Protein AF-A0A932YWG1-F1 (afdb_monomer_lite)

Sequence (141 aa):
MEMRQEGAGNRPAAANGQEFLPLCVACAKAQRALSSKPLGAADDESRQTVLDSVAYALAMVAPIYATDPLTNVVFPISEAEILRGAFKGGATQFARDGVVRYTGLCLGIGDFEDALRVLNAAAKPHAVDPNPRPRPDEPKA

Foldseek 3Di:
DDDPPPPPDQDQPPDDPFDKDQLLVLLQVLCVLLDPDRPDPDPQVVQLVSLQVSSLLLVVQFWKWAQDPPPRGIGTDDPVLSVQWTQGDSNQFIDHPNHTDGGRIIGTPVSSVVSSVVVNVVSPPDPPPPDPDPDPDDDDD

Secondary structure (DSSP, 8-state):
------------S-SS---EEEHHHHHHHHHHHH-SS---S--HHHHHHHHHHHHHHHHTTS-EEEE-TTT--EEEPPHHHHTTEEEETTTTEEEETTEEEEESEEEEHHHHHHHHHHHHHHHS-----S--PPPS-----

Structure (mmCIF, N/CA/C/O backbone):
data_AF-A0A932YWG1-F1
#
_entry.id   AF-A0A932YWG1-F1
#
loop_
_atom_site.group_PDB
_atom_site.id
_atom_site.type_symbol
_atom_site.label_atom_id
_atom_site.label_alt_id
_atom_site.label_comp_id
_atom_site.label_asym_id
_atom_site.label_entity_id
_atom_site.label_seq_id
_atom_site.pdbx_PDB_ins_code
_atom_site.Cartn_x
_atom_site.Cartn_y
_atom_site.Cartn_z
_atom_site.occupancy
_atom_site.B_iso_or_equiv
_atom_site.auth_seq_id
_atom_site.auth_comp_id
_atom_site.auth_asym_id
_atom_site.auth_atom_id
_atom_site.pdbx_PDB_model_num
ATOM 1 N N . MET A 1 1 ? -44.103 -5.245 13.713 1.00 46.72 1 MET A N 1
ATOM 2 C CA . MET A 1 1 ? -43.180 -6.353 13.397 1.00 46.72 1 MET A CA 1
ATOM 3 C C . MET A 1 1 ? -41.917 -5.701 12.854 1.00 46.72 1 MET A C 1
ATOM 5 O O . MET A 1 1 ? -41.851 -5.370 11.680 1.00 46.72 1 MET A O 1
ATOM 9 N N . GLU A 1 2 ? -41.012 -5.332 13.760 1.00 42.03 2 GLU A N 1
ATOM 10 C CA . GLU A 1 2 ? -39.746 -4.667 13.437 1.00 42.03 2 GLU A CA 1
ATOM 11 C C . GLU A 1 2 ? -38.753 -5.708 12.920 1.00 42.03 2 GLU A C 1
ATOM 13 O O . GLU A 1 2 ? -38.417 -6.650 13.632 1.00 42.03 2 GLU A O 1
ATOM 18 N N . MET A 1 3 ? -38.274 -5.532 11.690 1.00 40.81 3 MET A N 1
ATOM 19 C CA . MET A 1 3 ? -37.053 -6.176 11.213 1.00 40.81 3 MET A CA 1
ATOM 20 C C . MET A 1 3 ? -35.970 -5.103 11.174 1.00 40.81 3 MET A C 1
ATOM 22 O O . MET A 1 3 ? -35.810 -4.382 10.191 1.00 40.81 3 MET A O 1
ATOM 26 N N . ARG A 1 4 ? -35.260 -4.966 12.296 1.00 40.50 4 ARG A N 1
ATOM 27 C CA . ARG A 1 4 ? -33.995 -4.239 12.360 1.00 40.50 4 ARG A CA 1
ATOM 28 C C . ARG A 1 4 ? -32.966 -5.053 11.580 1.00 40.50 4 ARG A C 1
ATOM 30 O O . ARG A 1 4 ? -32.491 -6.072 12.062 1.00 40.50 4 ARG A O 1
ATOM 37 N N . GLN A 1 5 ? -32.659 -4.615 10.362 1.00 47.66 5 GLN A N 1
ATOM 38 C CA . GLN A 1 5 ? -31.428 -5.011 9.688 1.00 47.66 5 GLN A CA 1
ATOM 39 C C . GLN A 1 5 ? -30.265 -4.463 10.517 1.00 47.66 5 GLN A C 1
ATOM 41 O O . GLN A 1 5 ? -29.987 -3.264 10.513 1.00 47.66 5 GLN A O 1
ATOM 46 N N . GLU A 1 6 ? -29.623 -5.349 11.270 1.00 41.88 6 GLU A N 1
ATOM 47 C CA . GLU A 1 6 ? -28.306 -5.122 11.847 1.00 41.88 6 GLU A CA 1
ATOM 48 C C . GLU A 1 6 ? -27.319 -4.964 10.689 1.00 41.88 6 GLU A C 1
ATOM 50 O O . GLU A 1 6 ? -26.797 -5.931 10.136 1.00 41.88 6 GLU A O 1
ATOM 55 N N . GLY A 1 7 ? -27.115 -3.714 10.269 1.00 41.75 7 GLY A N 1
ATOM 56 C CA . GLY A 1 7 ? -26.008 -3.344 9.407 1.00 41.75 7 GLY A CA 1
ATOM 57 C C . GLY A 1 7 ? -24.718 -3.722 10.119 1.00 41.75 7 GLY A C 1
ATOM 58 O O . GLY A 1 7 ? -24.335 -3.075 11.095 1.00 41.75 7 GLY A O 1
ATOM 59 N N . ALA A 1 8 ? -24.089 -4.798 9.645 1.00 44.62 8 ALA A N 1
ATOM 60 C CA . ALA A 1 8 ? -22.746 -5.201 10.016 1.00 44.62 8 ALA A CA 1
ATOM 61 C C . ALA A 1 8 ? -21.859 -3.954 10.005 1.00 44.62 8 ALA A C 1
ATOM 63 O O . ALA A 1 8 ? -21.681 -3.306 8.972 1.00 44.62 8 ALA A O 1
ATOM 64 N N . GLY A 1 9 ? -21.415 -3.570 11.200 1.00 36.12 9 GLY A N 1
ATOM 65 C CA . GLY A 1 9 ? -20.755 -2.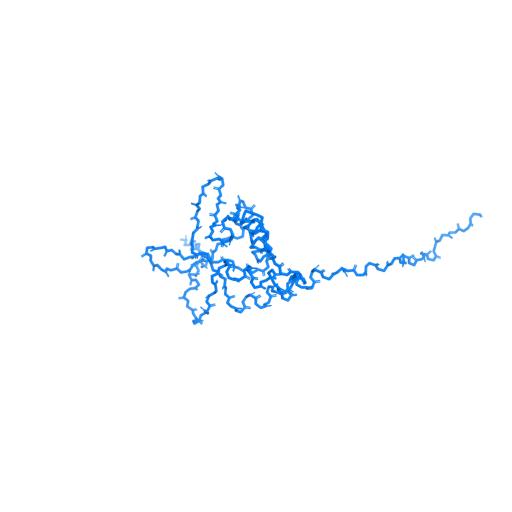305 11.443 1.00 36.12 9 GLY A CA 1
ATOM 66 C C . GLY A 1 9 ? -19.564 -2.128 10.518 1.00 36.12 9 GLY A C 1
ATOM 67 O O . GLY A 1 9 ? -18.520 -2.743 10.718 1.00 36.12 9 GLY A O 1
ATOM 68 N N . ASN A 1 10 ? -19.705 -1.205 9.570 1.00 44.31 10 ASN A N 1
ATOM 69 C CA . ASN A 1 10 ? -18.587 -0.493 8.980 1.00 44.31 10 ASN A CA 1
ATOM 70 C C . ASN A 1 10 ? -18.005 0.396 10.087 1.00 44.31 10 ASN A C 1
ATOM 72 O O . ASN A 1 10 ? -18.265 1.597 10.143 1.00 44.31 10 ASN A O 1
ATOM 76 N N . ARG A 1 11 ? -17.338 -0.222 11.070 1.00 41.88 11 ARG A N 1
ATOM 77 C CA . ARG A 1 11 ? -16.623 0.518 12.104 1.00 41.88 11 ARG A CA 1
ATOM 78 C C . ARG A 1 11 ? -15.526 1.280 11.367 1.00 41.88 11 ARG A C 1
ATOM 80 O O . ARG A 1 11 ? -14.679 0.623 10.759 1.00 41.88 11 ARG A O 1
ATOM 87 N N . PRO A 1 12 ? -15.509 2.622 11.394 1.00 43.25 12 PRO A N 1
ATOM 88 C CA . PRO A 1 12 ? -14.314 3.329 10.979 1.00 43.25 12 PRO A CA 1
ATOM 89 C C . PRO A 1 12 ? -13.188 2.820 11.881 1.00 43.25 12 PRO A C 1
ATOM 91 O O . PRO A 1 12 ? -13.289 2.896 13.106 1.00 43.25 12 PRO A O 1
ATOM 94 N N . ALA A 1 13 ? -12.146 2.242 11.287 1.00 50.59 13 ALA A N 1
ATOM 95 C CA . ALA A 1 13 ? -10.973 1.720 11.987 1.00 50.59 13 ALA A CA 1
ATOM 96 C C . ALA A 1 13 ? -10.080 2.860 12.521 1.00 50.59 13 ALA A C 1
ATOM 98 O O . ALA A 1 13 ? -8.859 2.808 12.444 1.00 50.59 13 ALA A O 1
ATOM 99 N N . ALA A 1 14 ? -10.696 3.912 13.056 1.00 48.53 14 ALA A N 1
ATOM 100 C CA . ALA A 1 14 ? -10.044 5.048 13.683 1.00 48.53 14 ALA A CA 1
ATOM 101 C C . ALA A 1 14 ? -10.368 5.045 15.184 1.00 48.53 14 ALA A C 1
ATOM 103 O O . ALA A 1 14 ? -10.939 5.988 15.720 1.00 48.53 14 ALA A O 1
ATOM 104 N N . ALA A 1 15 ? -10.058 3.942 15.864 1.00 41.38 15 ALA A N 1
ATOM 105 C CA . ALA A 1 15 ? -10.114 3.855 17.318 1.00 41.38 15 ALA A CA 1
ATOM 106 C C . ALA A 1 15 ? -9.226 2.694 17.771 1.00 41.38 15 ALA A C 1
ATOM 108 O O . ALA A 1 15 ? -9.708 1.567 17.772 1.00 41.38 15 ALA A O 1
ATOM 109 N N . ASN A 1 16 ? -7.940 2.965 18.053 1.00 47.88 16 ASN A N 1
ATOM 110 C CA . ASN A 1 16 ? -7.054 2.235 18.993 1.00 47.88 16 ASN A CA 1
ATOM 111 C C . ASN A 1 16 ? -5.562 2.475 18.686 1.00 47.88 16 ASN A C 1
ATOM 113 O O . ASN A 1 16 ? -4.850 1.520 18.408 1.00 47.88 16 ASN A O 1
ATOM 117 N N . GLY A 1 17 ? -5.070 3.724 18.697 1.00 57.69 17 GLY A N 1
ATOM 118 C CA . GLY A 1 17 ? -3.616 3.997 18.664 1.00 57.69 17 GLY A CA 1
ATOM 119 C C . GLY A 1 17 ? -2.827 3.274 17.561 1.00 57.69 17 GLY A C 1
ATOM 120 O O . GLY A 1 17 ? -1.643 3.004 17.732 1.00 57.69 17 GLY A O 1
ATOM 121 N N . GLN A 1 18 ? -3.503 2.898 16.473 1.00 67.75 18 GLN A N 1
ATOM 122 C CA . GLN A 1 18 ? -2.967 2.009 15.460 1.00 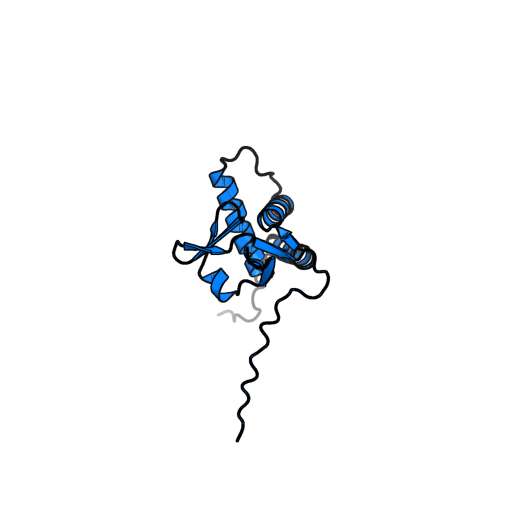67.75 18 GLN A CA 1
ATOM 123 C C . GLN A 1 18 ? -2.043 2.851 14.589 1.00 67.75 18 GLN A C 1
ATOM 125 O O . GLN A 1 18 ? -2.472 3.823 13.967 1.00 67.75 18 GLN A O 1
ATOM 130 N N . GLU A 1 19 ? -0.754 2.537 14.623 1.00 86.19 19 GLU A N 1
ATOM 131 C CA . GLU A 1 19 ? 0.229 3.250 13.823 1.00 86.19 19 GLU A CA 1
ATOM 132 C C . GLU A 1 19 ? 0.114 2.800 12.368 1.00 86.19 19 GLU A C 1
ATOM 134 O O . GLU A 1 19 ? 0.095 1.603 12.065 1.00 86.19 19 GLU A O 1
ATOM 139 N N . PHE A 1 20 ? 0.039 3.771 11.462 1.00 88.88 20 PHE A N 1
ATOM 140 C CA . PHE A 1 20 ? -0.074 3.531 10.030 1.00 88.88 20 PHE A CA 1
ATOM 141 C C . PHE A 1 20 ? 1.231 3.892 9.329 1.00 88.88 20 PHE A C 1
ATOM 143 O O . PHE A 1 20 ? 1.832 4.939 9.571 1.00 88.88 20 PHE A O 1
ATOM 150 N N . LEU A 1 21 ? 1.646 3.028 8.411 1.00 91.75 21 LEU A N 1
ATOM 151 C CA . LEU A 1 21 ? 2.780 3.238 7.529 1.00 91.75 21 LEU A CA 1
ATOM 152 C C . LEU A 1 21 ? 2.267 3.605 6.129 1.00 91.75 21 LEU A C 1
ATOM 154 O O . LEU A 1 21 ? 1.397 2.901 5.610 1.00 91.75 21 LEU A O 1
ATOM 158 N N . PRO A 1 22 ? 2.805 4.651 5.473 1.00 93.25 22 PRO A N 1
ATOM 159 C CA . PRO A 1 22 ? 2.485 4.925 4.077 1.00 93.25 22 PRO A CA 1
ATOM 160 C C . PRO A 1 22 ? 2.786 3.707 3.200 1.00 93.25 22 PRO A C 1
ATOM 162 O O . PRO A 1 22 ? 3.860 3.106 3.310 1.00 93.25 22 PRO A O 1
ATOM 165 N N . LEU A 1 23 ? 1.858 3.351 2.311 1.00 92.81 23 LEU A N 1
ATOM 166 C CA . LEU A 1 23 ? 1.934 2.102 1.554 1.00 92.81 23 LEU A CA 1
ATOM 167 C C . LEU A 1 23 ? 3.181 2.040 0.667 1.00 92.81 23 LEU A C 1
ATOM 169 O O . LEU A 1 23 ? 3.836 1.005 0.609 1.00 92.81 23 LEU A O 1
ATOM 173 N N . CYS A 1 24 ? 3.582 3.152 0.050 1.00 91.19 24 CYS A N 1
ATOM 174 C CA . CYS A 1 24 ? 4.819 3.228 -0.729 1.00 91.19 24 CYS A CA 1
ATOM 175 C C . CYS A 1 24 ? 6.070 2.882 0.103 1.00 91.19 24 CYS A C 1
ATOM 177 O O . CYS A 1 24 ? 6.967 2.183 -0.373 1.00 91.19 24 CYS A O 1
ATOM 179 N N . VAL A 1 25 ? 6.111 3.298 1.374 1.00 91.56 25 VAL A N 1
ATOM 180 C CA . VAL A 1 25 ? 7.199 2.972 2.307 1.00 91.56 25 VAL A CA 1
ATOM 181 C C . VAL A 1 25 ? 7.130 1.503 2.716 1.00 91.56 25 VAL A C 1
ATOM 183 O O . VAL A 1 25 ? 8.164 0.833 2.740 1.00 91.56 25 VAL A O 1
ATOM 186 N N . ALA A 1 26 ? 5.931 0.986 2.996 1.00 92.56 26 ALA A N 1
ATOM 187 C CA . ALA A 1 26 ? 5.711 -0.431 3.282 1.00 92.56 26 ALA A CA 1
ATOM 188 C C . ALA A 1 26 ? 6.192 -1.310 2.116 1.00 92.56 26 ALA A C 1
ATOM 190 O O . ALA A 1 26 ? 6.965 -2.244 2.319 1.00 92.56 26 ALA A O 1
ATOM 191 N N . CYS A 1 27 ? 5.836 -0.950 0.882 1.00 91.88 27 CYS A N 1
ATOM 192 C CA . CYS A 1 27 ? 6.244 -1.661 -0.326 1.00 91.88 27 CYS A CA 1
ATOM 193 C C . CYS A 1 27 ? 7.757 -1.613 -0.534 1.00 91.88 27 CYS A C 1
ATOM 195 O O . CYS A 1 27 ? 8.366 -2.637 -0.829 1.00 91.88 27 CYS A O 1
ATOM 197 N N . ALA A 1 28 ? 8.393 -0.457 -0.326 1.00 89.50 28 ALA A N 1
ATOM 198 C CA . ALA A 1 28 ? 9.845 -0.341 -0.430 1.00 89.50 28 ALA A CA 1
ATOM 199 C C . ALA A 1 28 ? 10.570 -1.199 0.623 1.00 89.50 28 ALA A C 1
ATOM 201 O O . ALA A 1 28 ? 11.574 -1.845 0.315 1.00 89.50 28 ALA A O 1
ATOM 202 N N . LYS A 1 29 ? 10.055 -1.247 1.858 1.00 90.44 29 LYS A N 1
ATOM 203 C CA . LYS A 1 29 ? 10.577 -2.128 2.914 1.00 90.44 29 LYS A CA 1
ATOM 204 C C . LYS A 1 29 ? 10.366 -3.603 2.570 1.00 90.44 29 LYS A C 1
ATOM 206 O O . LYS A 1 29 ? 11.304 -4.384 2.701 1.00 90.44 29 LYS A O 1
ATOM 211 N N . ALA A 1 30 ? 9.180 -3.973 2.092 1.00 89.25 30 ALA A N 1
ATOM 212 C CA . ALA A 1 30 ? 8.864 -5.341 1.699 1.00 89.25 30 ALA A CA 1
ATOM 213 C C . ALA A 1 30 ? 9.705 -5.811 0.516 1.00 89.25 30 ALA A C 1
ATOM 215 O O . ALA A 1 30 ? 10.273 -6.895 0.568 1.00 89.25 30 ALA A O 1
ATOM 216 N N . GLN A 1 31 ? 9.880 -4.969 -0.503 1.00 87.69 31 GLN A N 1
ATOM 217 C CA . GLN A 1 31 ? 10.764 -5.253 -1.626 1.00 87.69 31 GLN A CA 1
ATOM 218 C C . GLN A 1 31 ? 12.191 -5.532 -1.145 1.00 87.69 31 GLN A C 1
ATOM 220 O O . GLN A 1 31 ? 12.782 -6.522 -1.560 1.00 87.69 31 GLN A O 1
ATOM 225 N N . ARG A 1 32 ? 12.732 -4.709 -0.239 1.00 85.44 32 ARG A N 1
ATOM 226 C CA . ARG A 1 32 ? 14.074 -4.929 0.322 1.00 85.44 32 ARG A CA 1
ATOM 227 C C . ARG A 1 32 ? 14.169 -6.193 1.172 1.00 85.44 32 ARG A C 1
ATOM 229 O O . ARG A 1 32 ? 15.215 -6.827 1.180 1.00 85.44 32 ARG A O 1
ATOM 236 N N . ALA A 1 33 ? 13.111 -6.536 1.901 1.00 84.69 33 ALA A N 1
ATOM 237 C CA . ALA A 1 33 ? 13.085 -7.727 2.745 1.00 84.69 33 ALA A CA 1
ATOM 238 C C . ALA A 1 33 ? 12.972 -9.020 1.923 1.00 84.69 33 ALA A C 1
ATOM 240 O O . ALA A 1 33 ? 13.588 -10.023 2.268 1.00 84.69 33 ALA A O 1
ATOM 241 N N . LEU A 1 34 ? 12.192 -8.991 0.840 1.00 81.00 34 LEU A N 1
ATOM 242 C CA . LEU A 1 34 ? 11.900 -10.152 -0.003 1.00 81.00 34 LEU A CA 1
ATOM 243 C C . LEU A 1 34 ? 12.921 -10.340 -1.132 1.00 81.00 34 LEU A C 1
ATOM 245 O O . LEU A 1 34 ? 13.090 -11.447 -1.635 1.00 81.00 34 LEU A O 1
ATOM 249 N N . SER A 1 35 ? 13.591 -9.270 -1.559 1.00 78.00 35 SER A N 1
ATOM 250 C CA . SER A 1 35 ? 14.522 -9.295 -2.682 1.00 78.00 35 SER A CA 1
ATOM 251 C C . SER A 1 35 ? 15.955 -9.105 -2.194 1.00 78.00 35 SER A C 1
ATOM 253 O O . SER A 1 35 ? 16.308 -8.074 -1.632 1.00 78.00 35 SER A O 1
ATOM 255 N N . SER A 1 36 ? 16.821 -10.082 -2.471 1.00 61.78 36 SER A N 1
ATOM 256 C CA . SER A 1 36 ? 18.252 -10.014 -2.128 1.00 61.78 36 SER A CA 1
ATOM 257 C C . SER A 1 36 ? 19.023 -8.962 -2.936 1.00 61.78 36 SER A C 1
ATOM 259 O O . SER A 1 36 ? 20.189 -8.696 -2.650 1.00 61.78 36 SER A O 1
ATOM 261 N N . LYS A 1 37 ? 18.391 -8.371 -3.958 1.00 62.28 37 LYS A N 1
ATOM 262 C CA . LYS A 1 37 ? 18.958 -7.301 -4.774 1.00 62.28 37 LYS A CA 1
ATOM 263 C C . LYS A 1 37 ? 18.218 -5.999 -4.456 1.00 62.28 37 LYS A C 1
ATOM 265 O O . LYS A 1 37 ? 16.998 -5.943 -4.644 1.00 62.28 37 LYS A O 1
ATOM 270 N N . PRO A 1 38 ? 18.913 -4.938 -4.007 1.00 60.00 38 PRO A N 1
ATOM 271 C CA . PRO A 1 38 ? 18.288 -3.627 -3.962 1.00 60.00 38 PRO A CA 1
ATOM 272 C C . PRO A 1 38 ? 17.808 -3.289 -5.375 1.00 60.00 38 PRO A C 1
ATOM 274 O O . PRO A 1 38 ? 18.478 -3.636 -6.352 1.00 60.00 38 PRO A O 1
ATOM 277 N N . LEU A 1 39 ? 16.656 -2.623 -5.490 1.00 60.00 39 LEU A N 1
ATOM 278 C CA . LEU A 1 39 ? 16.321 -1.884 -6.706 1.00 60.00 39 LEU A CA 1
ATOM 279 C C . LEU A 1 39 ? 17.491 -0.920 -6.946 1.00 60.00 39 LEU A C 1
ATOM 281 O O . LEU A 1 39 ? 17.590 0.112 -6.286 1.00 60.00 39 LEU A O 1
ATOM 285 N N . GLY A 1 40 ? 18.452 -1.334 -7.777 1.00 58.19 40 GLY A N 1
ATOM 286 C CA . GLY A 1 40 ? 19.572 -0.505 -8.212 1.00 58.19 40 GLY A CA 1
ATOM 287 C C . GLY A 1 40 ? 19.052 0.629 -9.090 1.00 58.19 40 GLY A C 1
ATOM 288 O O . GLY A 1 40 ? 17.868 0.943 -9.039 1.00 58.19 40 GLY A O 1
ATOM 289 N N . ALA A 1 41 ? 19.903 1.215 -9.931 1.00 56.78 41 ALA A N 1
ATOM 290 C CA . ALA A 1 41 ? 19.512 2.216 -10.931 1.00 56.78 41 ALA A CA 1
ATOM 291 C C . ALA A 1 41 ? 18.597 1.641 -12.044 1.00 56.78 41 ALA A C 1
ATOM 293 O O . ALA A 1 41 ? 18.891 1.770 -13.224 1.00 56.78 41 ALA A O 1
ATOM 294 N N . ALA A 1 42 ? 17.532 0.932 -11.671 1.00 60.59 42 ALA A N 1
ATOM 295 C CA . ALA A 1 42 ? 16.409 0.630 -12.532 1.00 60.59 42 ALA A CA 1
ATOM 296 C C . ALA A 1 42 ? 15.663 1.936 -12.810 1.00 60.59 42 ALA A C 1
ATOM 298 O O . ALA A 1 42 ? 15.504 2.758 -11.902 1.00 60.59 42 ALA A O 1
ATOM 299 N N . ASP A 1 43 ? 15.198 2.101 -14.045 1.00 74.06 43 ASP A N 1
ATOM 300 C CA . ASP A 1 43 ? 14.373 3.232 -14.449 1.00 74.06 43 ASP A CA 1
ATOM 301 C C . ASP A 1 43 ? 13.180 3.417 -13.502 1.00 74.06 43 ASP A C 1
ATOM 303 O O . ASP A 1 43 ? 12.602 2.448 -12.989 1.00 74.06 43 ASP A O 1
ATOM 307 N N . ASP A 1 44 ? 12.800 4.674 -13.271 1.00 79.00 44 ASP A N 1
ATOM 308 C CA . ASP A 1 44 ? 11.736 5.040 -12.333 1.00 79.00 44 ASP A CA 1
ATOM 309 C C . ASP A 1 44 ? 10.423 4.287 -12.593 1.00 79.00 44 ASP A C 1
ATOM 311 O O . ASP A 1 44 ? 9.749 3.878 -11.647 1.00 79.00 44 ASP A O 1
ATOM 315 N N . GLU A 1 45 ? 10.096 4.027 -13.859 1.00 82.56 45 GLU A N 1
ATOM 316 C CA . GLU A 1 45 ? 8.909 3.270 -14.270 1.00 82.56 45 GLU A CA 1
ATOM 317 C C . GLU A 1 45 ? 8.974 1.790 -13.854 1.00 82.56 45 GLU A C 1
ATOM 319 O O . GLU A 1 45 ? 8.009 1.233 -13.318 1.00 82.56 45 GLU A O 1
ATOM 324 N N . SER A 1 46 ? 10.139 1.157 -14.018 1.00 82.38 46 SER A N 1
ATOM 325 C CA . SER A 1 46 ? 10.358 -0.228 -13.583 1.00 82.38 46 SER A CA 1
ATOM 326 C C . SER A 1 46 ? 10.241 -0.340 -12.065 1.00 82.38 46 SER A C 1
ATOM 328 O O . SER A 1 46 ? 9.614 -1.261 -11.539 1.00 82.38 46 SER A O 1
ATOM 330 N N . ARG A 1 47 ? 10.794 0.641 -11.343 1.00 83.38 47 ARG A N 1
ATOM 331 C CA . ARG A 1 47 ? 10.695 0.713 -9.885 1.00 83.38 47 ARG A CA 1
ATOM 332 C C . ARG A 1 47 ? 9.249 0.863 -9.419 1.00 83.38 47 ARG A C 1
ATOM 334 O O . ARG A 1 47 ? 8.842 0.164 -8.492 1.00 83.38 47 ARG A O 1
ATOM 341 N N . GLN A 1 48 ? 8.480 1.745 -10.053 1.00 88.25 48 GLN A N 1
ATOM 342 C CA . GLN A 1 48 ? 7.064 1.931 -9.735 1.00 88.25 48 GLN A CA 1
ATOM 343 C C . GLN A 1 48 ? 6.270 0.647 -9.970 1.00 88.25 48 GLN A C 1
ATOM 345 O O . GLN A 1 48 ? 5.547 0.223 -9.076 1.00 88.25 48 GLN A O 1
ATOM 350 N N . THR A 1 49 ? 6.493 -0.030 -11.097 1.00 88.69 49 THR A N 1
ATOM 351 C CA . THR A 1 49 ? 5.817 -1.295 -11.428 1.00 88.69 49 THR A CA 1
ATOM 352 C C . THR A 1 49 ? 6.092 -2.392 -10.394 1.00 88.69 49 THR A C 1
ATOM 354 O O . THR A 1 49 ? 5.182 -3.119 -9.984 1.00 88.69 49 THR A O 1
ATOM 357 N N . VAL A 1 50 ? 7.339 -2.500 -9.919 1.00 89.25 50 VAL A N 1
ATOM 358 C CA . VAL A 1 50 ? 7.697 -3.443 -8.847 1.00 89.25 50 VAL A CA 1
ATOM 359 C C . VAL A 1 50 ? 6.965 -3.094 -7.553 1.00 89.25 50 VAL A C 1
ATOM 361 O O . VAL A 1 50 ? 6.397 -3.978 -6.918 1.00 89.25 50 VAL A O 1
ATOM 364 N N . LEU A 1 51 ? 6.945 -1.820 -7.162 1.00 90.88 51 LEU A N 1
ATOM 365 C CA . LEU A 1 51 ? 6.254 -1.386 -5.947 1.00 90.88 51 LEU A CA 1
ATOM 366 C C . LEU A 1 51 ? 4.734 -1.570 -6.044 1.00 90.88 51 LEU A C 1
ATOM 368 O O . LEU A 1 51 ? 4.133 -2.005 -5.069 1.00 90.88 51 LEU A O 1
ATOM 372 N N . ASP A 1 52 ? 4.130 -1.323 -7.207 1.00 92.12 52 ASP A N 1
ATOM 373 C CA . ASP A 1 52 ? 2.707 -1.577 -7.463 1.00 92.12 52 ASP A CA 1
ATOM 374 C C . ASP A 1 52 ? 2.380 -3.076 -7.322 1.00 92.12 52 ASP A C 1
ATOM 376 O O . ASP A 1 52 ? 1.368 -3.451 -6.729 1.00 92.12 52 ASP A O 1
ATOM 380 N N . SER A 1 53 ? 3.278 -3.947 -7.792 1.00 90.19 53 SER A N 1
ATOM 381 C CA . SER A 1 53 ? 3.143 -5.403 -7.640 1.00 90.19 53 SER A CA 1
ATOM 382 C C . SER A 1 53 ? 3.273 -5.843 -6.177 1.00 90.19 53 SER A C 1
ATOM 384 O O . SER A 1 53 ? 2.504 -6.678 -5.703 1.00 90.19 53 SER A O 1
ATOM 386 N N . VAL A 1 54 ? 4.222 -5.261 -5.436 1.00 91.56 54 VAL A N 1
ATOM 387 C CA . VAL A 1 54 ? 4.390 -5.518 -3.996 1.00 91.56 54 VAL A CA 1
ATOM 388 C C . VAL A 1 54 ? 3.182 -5.017 -3.205 1.00 91.56 54 VAL A C 1
ATOM 390 O O . VAL A 1 54 ? 2.743 -5.697 -2.283 1.00 91.56 54 VAL A O 1
ATOM 393 N N . ALA A 1 55 ? 2.607 -3.874 -3.580 1.00 93.44 55 ALA A N 1
ATOM 394 C CA . ALA A 1 55 ? 1.389 -3.353 -2.970 1.00 93.44 55 ALA A CA 1
ATOM 395 C C . ALA A 1 55 ? 0.218 -4.312 -3.139 1.00 93.44 55 ALA A C 1
ATOM 397 O O . ALA A 1 55 ? -0.484 -4.592 -2.172 1.00 93.44 55 ALA A O 1
ATOM 398 N N . TYR A 1 56 ? 0.055 -4.864 -4.344 1.00 92.38 56 TYR A N 1
ATOM 399 C CA . TYR A 1 56 ? -0.954 -5.883 -4.595 1.00 92.38 56 TYR A CA 1
ATOM 400 C C . TYR A 1 56 ? -0.716 -7.131 -3.737 1.00 92.38 56 TYR A C 1
ATOM 402 O O . TYR A 1 56 ? -1.639 -7.616 -3.095 1.00 92.38 56 TYR A O 1
ATOM 410 N N . ALA A 1 57 ? 0.528 -7.611 -3.646 1.00 91.62 57 ALA A N 1
ATOM 411 C CA . ALA A 1 57 ? 0.862 -8.757 -2.800 1.00 91.62 57 ALA A CA 1
ATOM 412 C C . ALA A 1 57 ? 0.569 -8.502 -1.310 1.00 91.62 57 ALA A C 1
ATOM 414 O O . ALA A 1 57 ? 0.015 -9.373 -0.645 1.00 91.62 57 ALA A O 1
ATOM 415 N N . LEU A 1 58 ? 0.892 -7.310 -0.794 1.00 92.12 58 LEU A N 1
ATOM 416 C CA . LEU A 1 58 ? 0.559 -6.905 0.576 1.00 92.12 58 LEU A CA 1
ATOM 417 C C . LEU A 1 58 ? -0.957 -6.847 0.790 1.00 92.12 58 LEU A C 1
ATOM 419 O O . LEU A 1 58 ? -1.446 -7.336 1.802 1.00 92.12 58 LEU A O 1
ATOM 423 N N . ALA A 1 59 ? -1.697 -6.315 -0.180 1.00 92.94 59 ALA A N 1
ATOM 424 C CA . ALA A 1 59 ? -3.147 -6.193 -0.118 1.00 92.94 59 ALA A CA 1
ATOM 425 C C . ALA A 1 59 ? -3.890 -7.538 -0.074 1.00 92.94 59 ALA A C 1
ATOM 427 O O . ALA A 1 59 ? -5.015 -7.596 0.412 1.00 92.94 59 ALA A O 1
ATOM 428 N N . MET A 1 60 ? -3.267 -8.616 -0.560 1.00 91.88 60 MET A N 1
ATOM 429 C CA . MET A 1 60 ? -3.824 -9.972 -0.490 1.00 91.88 60 MET A CA 1
ATOM 430 C C . MET A 1 60 ? -3.681 -10.622 0.892 1.00 91.88 60 MET A C 1
ATOM 432 O O . MET A 1 60 ? -4.323 -11.636 1.153 1.00 91.88 60 MET A O 1
ATOM 436 N N . VAL A 1 61 ? -2.806 -10.097 1.754 1.00 91.75 61 VAL A N 1
ATOM 437 C CA . VAL A 1 61 ? -2.483 -10.708 3.057 1.00 91.75 61 VAL A CA 1
ATOM 438 C C . VAL A 1 61 ? -2.726 -9.775 4.241 1.00 91.75 61 VAL A C 1
ATOM 440 O O . VAL A 1 61 ? -2.734 -10.237 5.378 1.00 91.75 61 VAL A O 1
ATOM 443 N N . ALA A 1 62 ? -2.924 -8.482 3.991 1.00 92.06 62 ALA A N 1
ATOM 444 C CA . ALA A 1 62 ? -3.186 -7.474 5.004 1.00 92.06 62 ALA A CA 1
ATOM 445 C C . ALA A 1 62 ? -4.153 -6.397 4.489 1.00 92.06 62 ALA A C 1
ATOM 447 O O . ALA A 1 62 ? -4.144 -6.067 3.298 1.00 92.06 62 ALA A O 1
ATOM 448 N N . PRO A 1 63 ? -4.965 -5.804 5.383 1.00 91.81 63 PRO A N 1
ATOM 449 C CA . PRO A 1 63 ? -5.856 -4.716 5.016 1.00 91.81 63 PRO A CA 1
ATOM 450 C C . PRO A 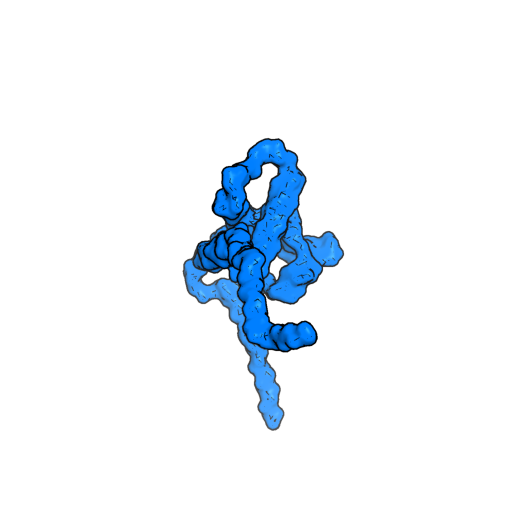1 63 ? -5.061 -3.479 4.579 1.00 91.81 63 PRO A C 1
ATOM 452 O O . PRO A 1 63 ? -4.173 -2.998 5.288 1.00 91.81 63 PRO A O 1
ATOM 455 N N . ILE A 1 64 ? -5.420 -2.937 3.413 1.00 94.00 64 ILE A N 1
ATOM 456 C CA . ILE A 1 64 ? -4.945 -1.628 2.959 1.00 94.00 64 ILE A CA 1
ATOM 457 C C . ILE A 1 64 ? -5.976 -0.582 3.340 1.00 94.00 64 ILE A C 1
ATOM 459 O O . ILE A 1 64 ? -7.175 -0.765 3.142 1.00 94.00 64 ILE A O 1
ATOM 463 N N . TYR A 1 65 ? -5.497 0.540 3.844 1.00 93.12 65 TYR A N 1
ATOM 464 C CA . TYR A 1 65 ? -6.305 1.673 4.234 1.00 93.12 65 TYR A CA 1
ATOM 465 C C . TYR A 1 65 ? -6.061 2.846 3.289 1.00 93.12 65 TYR A C 1
ATOM 467 O O . TYR A 1 65 ? -4.998 2.977 2.678 1.00 93.12 65 TYR A O 1
ATOM 475 N N . ALA A 1 66 ? -7.056 3.713 3.179 1.00 92.62 66 ALA A N 1
ATOM 476 C CA . ALA A 1 66 ? -6.926 5.015 2.555 1.00 92.62 66 ALA A CA 1
ATOM 477 C C . ALA A 1 66 ? -7.281 6.099 3.569 1.00 92.62 66 ALA A C 1
ATOM 479 O O . ALA A 1 66 ? -8.144 5.907 4.430 1.00 92.62 66 ALA A O 1
ATOM 480 N N . THR A 1 67 ? -6.617 7.242 3.444 1.00 90.25 67 THR A N 1
ATOM 481 C CA . THR A 1 67 ? -6.948 8.438 4.214 1.00 90.25 67 THR A CA 1
ATOM 482 C C . THR A 1 67 ? -7.848 9.337 3.381 1.00 90.25 67 THR A C 1
ATOM 484 O O . THR A 1 67 ? -7.480 9.754 2.281 1.00 90.25 67 THR A O 1
ATOM 487 N N . ASP A 1 68 ? -9.021 9.668 3.913 1.00 86.38 68 ASP A N 1
ATOM 488 C CA . ASP A 1 68 ? -9.889 10.671 3.312 1.00 86.38 68 ASP A CA 1
ATOM 489 C C . ASP A 1 68 ? -9.224 12.060 3.409 1.00 86.38 68 ASP A C 1
ATOM 491 O O . ASP A 1 68 ? -8.911 12.510 4.515 1.00 86.38 68 ASP A O 1
ATOM 495 N N . PRO A 1 69 ? -8.993 12.766 2.290 1.00 80.62 69 PRO A N 1
ATOM 496 C CA . PRO A 1 69 ? -8.235 14.016 2.299 1.00 80.62 69 PRO A CA 1
ATOM 497 C C . PRO A 1 69 ? -8.990 15.192 2.935 1.00 80.62 69 PRO A C 1
ATOM 499 O O . PRO A 1 69 ? -8.367 16.195 3.277 1.00 80.62 69 PRO A O 1
ATOM 502 N N . LEU A 1 70 ? -10.316 15.103 3.079 1.00 86.38 70 LEU A N 1
ATOM 503 C CA . LEU A 1 70 ? -11.142 16.178 3.637 1.00 86.38 70 LEU A CA 1
ATOM 504 C C . LEU A 1 70 ? -11.298 16.035 5.151 1.00 86.38 70 LEU A C 1
ATOM 506 O O . LEU A 1 70 ? -11.277 17.021 5.884 1.00 86.38 70 LEU A O 1
ATOM 510 N N . THR A 1 71 ? -11.455 14.802 5.618 1.00 85.62 71 THR A N 1
ATOM 511 C CA . THR A 1 71 ? -11.771 14.476 7.011 1.00 85.62 71 THR A CA 1
ATOM 512 C C . THR A 1 71 ? -10.581 13.898 7.775 1.00 85.62 71 THR A C 1
ATOM 514 O O . THR A 1 71 ? -10.649 13.793 8.997 1.00 85.62 71 THR A O 1
ATOM 517 N N . ASN A 1 72 ? -9.488 13.542 7.086 1.00 82.25 72 ASN A N 1
ATOM 518 C CA . ASN A 1 72 ? -8.336 12.805 7.625 1.00 82.25 72 ASN A CA 1
ATOM 519 C C . ASN A 1 72 ? -8.711 11.475 8.301 1.00 82.25 72 ASN A C 1
ATOM 521 O O . ASN A 1 72 ? -7.942 10.929 9.092 1.00 82.25 72 ASN A O 1
ATOM 525 N N . VAL A 1 73 ? -9.890 10.936 7.991 1.00 87.56 73 VAL A N 1
ATOM 526 C CA . VAL A 1 73 ? -10.332 9.643 8.506 1.00 87.56 73 VAL A CA 1
ATOM 527 C C . VAL A 1 73 ? -9.674 8.538 7.694 1.00 87.56 73 VAL A C 1
ATOM 529 O O . VAL A 1 73 ? -9.710 8.546 6.464 1.00 87.56 73 VAL A O 1
ATOM 532 N N . VAL A 1 74 ? -9.094 7.568 8.395 1.00 88.56 74 VAL A N 1
ATOM 533 C CA . VAL A 1 74 ? -8.515 6.366 7.797 1.00 88.56 74 VAL A CA 1
ATOM 534 C C . VAL A 1 74 ? -9.590 5.287 7.732 1.00 88.56 74 VAL A C 1
ATOM 536 O O . VAL A 1 74 ? -10.242 4.984 8.734 1.00 88.56 74 VAL A O 1
ATOM 539 N N . PHE A 1 75 ? -9.785 4.701 6.555 1.00 88.94 75 PHE A N 1
ATOM 540 C CA . PHE A 1 75 ? -10.766 3.642 6.337 1.00 88.94 75 PHE A CA 1
ATOM 541 C C . PHE A 1 75 ? -10.170 2.505 5.501 1.00 88.94 75 PHE A C 1
ATOM 543 O O . PHE A 1 75 ? -9.338 2.755 4.626 1.00 88.94 75 PHE A O 1
ATOM 550 N N . PRO A 1 76 ? -10.558 1.246 5.763 1.00 92.06 76 PRO A N 1
ATOM 551 C CA . PRO A 1 76 ? -10.072 0.113 4.990 1.00 92.06 76 PRO A CA 1
ATOM 552 C C . PRO A 1 76 ? -10.677 0.119 3.582 1.00 92.06 76 PRO A C 1
ATOM 554 O O . PRO A 1 76 ? -11.880 0.327 3.405 1.00 92.06 76 PRO A O 1
ATOM 557 N N . ILE A 1 77 ? -9.849 -0.157 2.577 1.00 91.50 77 ILE A N 1
ATOM 558 C CA . ILE A 1 77 ? -10.301 -0.449 1.219 1.00 91.50 77 ILE A CA 1
ATOM 559 C C . ILE A 1 77 ? -10.795 -1.896 1.206 1.00 91.50 77 ILE A C 1
ATOM 561 O O . ILE A 1 77 ? -10.099 -2.812 1.642 1.00 91.50 77 ILE A O 1
ATOM 565 N N . SER A 1 78 ? -12.015 -2.114 0.718 1.00 89.31 78 SER A N 1
ATOM 566 C CA . SER A 1 78 ? -12.603 -3.452 0.666 1.00 89.31 78 SER A CA 1
ATOM 567 C C . SER A 1 78 ? -11.843 -4.368 -0.295 1.00 89.31 78 SER A C 1
ATOM 569 O O . SER A 1 78 ? -11.473 -3.951 -1.389 1.00 89.31 78 SER A O 1
ATOM 571 N N . GLU A 1 79 ? -11.704 -5.649 0.052 1.00 88.44 79 GLU A N 1
ATOM 572 C CA . GLU A 1 79 ? -11.039 -6.649 -0.801 1.00 88.44 79 GLU A CA 1
ATOM 573 C C . GLU A 1 79 ? -11.658 -6.722 -2.209 1.00 88.44 79 GLU A C 1
ATOM 575 O O . GLU A 1 79 ? -10.949 -6.749 -3.212 1.00 88.44 79 GLU A O 1
ATOM 580 N N . ALA A 1 80 ? -12.989 -6.637 -2.303 1.00 87.88 80 ALA A N 1
ATOM 581 C CA . ALA A 1 80 ? -13.695 -6.600 -3.583 1.00 87.88 80 ALA A CA 1
ATOM 582 C C . ALA A 1 80 ? -13.310 -5.395 -4.463 1.00 87.88 80 ALA A C 1
ATOM 584 O O . ALA A 1 80 ? -13.351 -5.505 -5.689 1.00 87.88 80 ALA A O 1
ATOM 585 N N . GLU A 1 81 ? -12.941 -4.259 -3.859 1.00 88.94 81 GLU A N 1
ATOM 586 C CA . GLU A 1 81 ? -12.411 -3.108 -4.594 1.00 88.94 81 GLU A CA 1
ATOM 587 C C . GLU A 1 81 ? -10.982 -3.387 -5.052 1.00 88.94 81 GLU A C 1
ATOM 589 O O . GLU A 1 81 ? -10.688 -3.182 -6.228 1.00 88.94 81 GLU A O 1
ATOM 594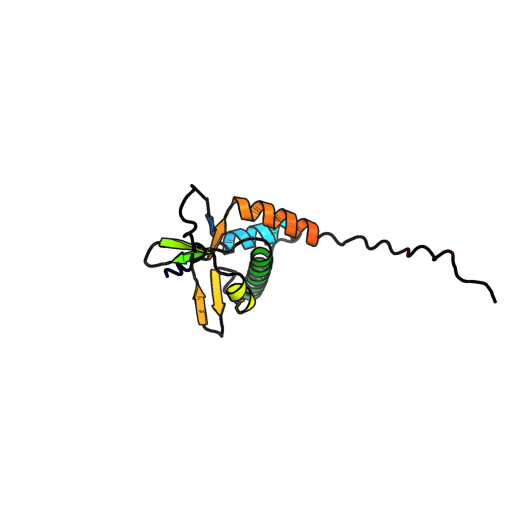 N N . ILE A 1 82 ? -10.131 -3.915 -4.162 1.00 91.38 82 ILE A N 1
ATOM 595 C CA . ILE A 1 82 ? -8.727 -4.259 -4.445 1.00 91.38 82 ILE A CA 1
ATOM 596 C C . ILE A 1 82 ? -8.626 -5.206 -5.646 1.00 91.38 82 ILE A C 1
ATOM 598 O O . ILE A 1 82 ? -7.864 -4.935 -6.570 1.00 91.38 82 ILE A O 1
ATOM 602 N N . LEU A 1 83 ? -9.456 -6.251 -5.687 1.00 90.06 83 LEU A N 1
ATOM 603 C CA . LEU A 1 83 ? -9.496 -7.231 -6.780 1.00 90.06 83 LEU A CA 1
ATOM 604 C C . LEU A 1 83 ? -9.953 -6.647 -8.128 1.00 90.06 83 LEU A C 1
ATOM 606 O O . LEU A 1 83 ? -9.713 -7.247 -9.174 1.00 90.06 83 LEU A O 1
ATOM 610 N N . ARG A 1 84 ? -10.647 -5.504 -8.121 1.00 89.81 84 ARG A N 1
ATOM 611 C CA . ARG A 1 84 ? -11.178 -4.846 -9.329 1.00 89.81 84 ARG A CA 1
ATOM 612 C C . ARG A 1 84 ? -10.339 -3.658 -9.789 1.00 89.81 84 ARG A C 1
ATOM 614 O O . ARG A 1 84 ? -10.651 -3.069 -10.823 1.00 89.81 84 ARG A O 1
ATOM 621 N N . GLY A 1 85 ? -9.323 -3.274 -9.026 1.00 91.94 85 GLY A N 1
ATOM 622 C CA . GLY A 1 85 ? -8.470 -2.135 -9.333 1.00 91.94 85 GLY A CA 1
ATOM 623 C C . GLY A 1 85 ? -6.997 -2.505 -9.404 1.00 91.94 85 GLY A C 1
ATOM 624 O O . GLY A 1 85 ? -6.613 -3.670 -9.467 1.00 91.94 85 GLY A O 1
ATOM 625 N N . ALA A 1 86 ? -6.163 -1.476 -9.439 1.00 92.88 86 ALA A N 1
ATOM 626 C CA . ALA A 1 86 ? -4.721 -1.601 -9.498 1.00 92.88 86 ALA A CA 1
ATOM 627 C C . ALA A 1 86 ? -4.058 -0.487 -8.693 1.00 92.88 86 ALA A C 1
ATOM 629 O O . ALA A 1 86 ? -4.480 0.674 -8.729 1.00 92.88 86 ALA A O 1
ATOM 630 N N . PHE A 1 87 ? -2.969 -0.840 -8.019 1.00 93.38 87 PHE A N 1
ATOM 631 C CA . PHE A 1 87 ? -2.052 0.140 -7.457 1.00 93.38 87 PHE A CA 1
ATOM 632 C C . PHE A 1 87 ? -1.259 0.808 -8.582 1.00 93.38 87 PHE A C 1
ATOM 634 O O . PHE A 1 87 ? -0.942 0.174 -9.594 1.00 93.38 87 PHE A O 1
ATOM 641 N N . LYS A 1 88 ? -1.011 2.108 -8.431 1.00 92.25 88 LYS A N 1
ATOM 642 C CA . LYS A 1 88 ? -0.317 2.944 -9.410 1.00 92.25 88 LYS A CA 1
ATOM 643 C C . LYS A 1 88 ? 0.652 3.900 -8.727 1.00 92.25 88 LYS A C 1
ATOM 645 O O . LYS A 1 88 ? 0.456 4.311 -7.577 1.00 92.25 88 LYS A O 1
ATOM 650 N N . GLY A 1 89 ? 1.668 4.306 -9.488 1.00 87.62 89 GLY A N 1
ATOM 651 C CA . GLY A 1 89 ? 2.615 5.342 -9.082 1.00 87.62 89 GLY A CA 1
ATOM 652 C C . GLY A 1 89 ? 3.503 4.899 -7.923 1.00 87.62 89 GLY A C 1
ATOM 653 O O . GLY A 1 89 ? 3.781 5.694 -7.023 1.00 87.62 89 GLY A O 1
ATOM 654 N N . GLY A 1 90 ? 3.892 3.623 -7.895 1.00 86.38 90 GLY A N 1
ATOM 655 C CA . GLY A 1 90 ? 4.706 3.055 -6.826 1.00 86.38 90 GLY A CA 1
ATOM 656 C C . GLY A 1 90 ? 3.945 2.930 -5.509 1.00 86.38 90 GLY A C 1
ATOM 657 O O . GLY A 1 90 ? 4.461 3.308 -4.456 1.00 86.38 90 GLY A O 1
ATOM 658 N N . ALA A 1 91 ? 2.716 2.418 -5.580 1.00 89.75 91 ALA A N 1
ATOM 659 C CA . ALA A 1 91 ? 1.818 2.187 -4.453 1.00 89.75 91 ALA A CA 1
ATOM 660 C C . ALA A 1 91 ? 1.338 3.455 -3.731 1.00 89.75 91 ALA A C 1
ATOM 662 O O . ALA A 1 91 ? 1.025 3.430 -2.540 1.00 89.75 91 ALA A O 1
ATOM 663 N N . THR A 1 92 ? 1.292 4.584 -4.437 1.00 90.75 92 THR A N 1
ATOM 664 C CA . THR A 1 92 ? 0.799 5.857 -3.886 1.00 90.75 92 THR A CA 1
ATOM 665 C C . THR A 1 92 ? -0.681 6.084 -4.182 1.00 90.75 92 THR A C 1
ATOM 667 O O . THR A 1 92 ? -1.352 6.826 -3.460 1.00 90.75 92 THR A O 1
ATOM 670 N N . GLN A 1 93 ? -1.193 5.430 -5.225 1.00 92.88 93 GLN A N 1
ATOM 671 C CA . GLN A 1 93 ? -2.551 5.590 -5.726 1.00 92.88 93 GLN A CA 1
ATOM 672 C C . GLN A 1 93 ? -3.203 4.231 -5.950 1.00 92.88 93 GLN A C 1
ATOM 674 O O . GLN A 1 93 ? -2.539 3.262 -6.321 1.00 92.88 93 GLN A O 1
ATOM 679 N N . PHE A 1 94 ? -4.518 4.180 -5.770 1.00 93.44 94 PHE A N 1
ATOM 680 C CA . PHE A 1 94 ? -5.340 3.052 -6.178 1.00 93.44 94 PHE A CA 1
ATOM 681 C C . PHE A 1 94 ? -6.323 3.520 -7.245 1.00 93.44 94 PHE A C 1
ATOM 683 O O . PHE A 1 94 ? -7.120 4.435 -7.010 1.00 93.44 94 PHE A O 1
ATOM 690 N N . ALA A 1 95 ? -6.256 2.904 -8.419 1.00 92.19 95 ALA A N 1
ATOM 691 C CA . ALA A 1 95 ? -7.102 3.217 -9.557 1.00 92.19 95 ALA A CA 1
ATOM 692 C C . ALA A 1 95 ? -8.023 2.043 -9.886 1.00 92.19 95 ALA A C 1
ATOM 694 O O . ALA A 1 95 ? -7.625 0.883 -9.829 1.00 92.19 95 ALA A O 1
ATOM 695 N N . ARG A 1 96 ? -9.251 2.353 -10.287 1.00 91.31 96 ARG A N 1
ATOM 696 C CA . ARG A 1 96 ? -10.245 1.379 -10.729 1.00 91.31 96 ARG A CA 1
ATOM 697 C C . ARG A 1 96 ? -10.893 1.884 -12.007 1.00 91.31 96 ARG A C 1
ATOM 699 O O . ARG A 1 96 ? -11.244 3.059 -12.083 1.00 91.31 96 ARG A O 1
ATOM 706 N N . ASP A 1 97 ? -11.026 1.008 -13.002 1.00 88.25 97 ASP A N 1
ATOM 707 C CA . ASP A 1 97 ? -11.596 1.354 -14.312 1.00 88.25 97 ASP A CA 1
ATOM 708 C C . ASP A 1 97 ? -10.893 2.571 -14.964 1.00 88.25 97 ASP A C 1
ATOM 710 O O . ASP A 1 97 ? -11.514 3.403 -15.617 1.00 88.25 97 ASP A O 1
ATOM 714 N N . GLY A 1 98 ? -9.580 2.717 -14.734 1.00 80.81 98 GLY A N 1
ATOM 715 C CA . GLY A 1 98 ? -8.772 3.838 -15.236 1.00 80.81 98 GLY A CA 1
ATOM 716 C C . GLY A 1 98 ? -8.881 5.146 -14.439 1.00 80.81 98 GLY A C 1
ATOM 717 O O . GLY A 1 98 ? -8.183 6.105 -14.759 1.00 80.81 98 GLY A O 1
ATOM 718 N N . VAL A 1 99 ? -9.698 5.194 -13.383 1.00 87.56 99 VAL A N 1
ATOM 719 C CA . VAL A 1 99 ? -9.899 6.384 -12.542 1.00 87.56 99 VAL A CA 1
ATOM 720 C C . VAL A 1 99 ? -9.236 6.189 -11.182 1.00 87.56 99 VAL A C 1
ATOM 722 O O . VAL A 1 99 ? -9.480 5.188 -10.509 1.00 87.56 99 VAL A O 1
ATOM 725 N N . VAL A 1 100 ? -8.423 7.156 -10.745 1.00 89.62 100 VAL A N 1
ATOM 726 C CA . VAL A 1 100 ? -7.849 7.163 -9.389 1.00 89.62 100 VAL A CA 1
ATOM 727 C C . VAL A 1 100 ? -8.979 7.324 -8.373 1.00 89.62 100 VAL A C 1
ATOM 729 O O . VAL A 1 100 ? -9.700 8.319 -8.383 1.00 89.62 100 VAL A O 1
ATOM 732 N N . ARG A 1 101 ? -9.150 6.316 -7.515 1.00 89.44 101 ARG A N 1
ATOM 733 C CA . ARG A 1 101 ? -10.194 6.264 -6.485 1.00 89.44 101 ARG A CA 1
ATOM 734 C C . ARG A 1 101 ? -9.676 6.684 -5.124 1.00 89.44 101 ARG A C 1
ATOM 736 O O . ARG A 1 101 ? -10.367 7.412 -4.422 1.00 89.44 101 ARG A O 1
ATOM 743 N N . TYR A 1 102 ? -8.477 6.230 -4.771 1.00 91.25 102 TYR A N 1
ATOM 744 C CA . TYR A 1 102 ? -7.895 6.479 -3.460 1.00 91.25 102 TYR A CA 1
ATOM 745 C C . TYR A 1 102 ? -6.452 6.959 -3.578 1.00 91.25 102 TYR A C 1
ATOM 747 O O . TYR A 1 102 ? -5.676 6.489 -4.415 1.00 91.25 102 TYR A O 1
ATOM 755 N N . THR A 1 103 ? -6.105 7.886 -2.695 1.00 90.75 103 THR A N 1
ATOM 756 C CA . THR A 1 103 ? -4.762 8.428 -2.476 1.00 90.75 103 THR A CA 1
ATOM 757 C C . THR A 1 103 ? -4.473 8.416 -0.979 1.00 90.75 103 THR A C 1
ATOM 759 O O . THR A 1 103 ? -5.392 8.239 -0.184 1.00 90.75 103 THR A O 1
ATOM 762 N N . GLY A 1 104 ? -3.216 8.609 -0.574 1.00 89.62 104 GLY A N 1
ATOM 763 C CA . GLY A 1 104 ? -2.871 8.538 0.852 1.00 89.62 104 GLY A CA 1
ATOM 764 C C . GLY A 1 104 ? -3.045 7.121 1.397 1.00 89.62 104 GLY A C 1
ATOM 765 O O . GLY A 1 104 ? -3.611 6.923 2.467 1.00 89.62 104 GLY A O 1
ATOM 766 N N . LEU A 1 105 ? -2.607 6.137 0.611 1.00 93.88 105 LEU A N 1
ATOM 767 C CA . LEU A 1 105 ? -2.696 4.730 0.967 1.00 93.88 105 LEU A CA 1
ATOM 768 C C . LEU A 1 105 ? -1.754 4.412 2.125 1.00 93.88 105 LEU A C 1
ATOM 770 O O . LEU A 1 105 ? -0.592 4.835 2.140 1.00 93.88 105 LEU A O 1
ATOM 774 N N . CYS A 1 106 ? -2.239 3.624 3.069 1.00 93.81 106 CYS A N 1
ATOM 775 C CA . CYS A 1 106 ? -1.494 3.230 4.246 1.00 93.81 106 CYS A CA 1
ATOM 776 C C . CYS A 1 106 ? -1.845 1.807 4.681 1.00 93.81 106 CYS A C 1
ATOM 778 O O . CYS A 1 106 ? -2.815 1.205 4.229 1.00 93.81 106 CYS A O 1
ATOM 780 N N . LEU A 1 107 ? -0.997 1.244 5.527 1.00 92.62 107 LEU A N 1
ATOM 781 C CA . LEU A 1 107 ? -1.142 -0.097 6.072 1.00 92.62 107 LEU A CA 1
ATOM 782 C C . LEU A 1 107 ? -0.726 -0.059 7.548 1.00 92.62 107 LEU A C 1
ATOM 784 O O . LEU A 1 107 ? 0.182 0.690 7.913 1.00 92.62 107 LEU A O 1
ATOM 788 N N . GLY A 1 108 ? -1.414 -0.813 8.405 1.00 92.31 108 GLY A N 1
ATOM 789 C CA . GLY A 1 108 ? -1.102 -0.862 9.833 1.00 92.31 108 GLY A CA 1
ATOM 790 C C . GLY A 1 108 ? 0.289 -1.450 10.078 1.00 92.31 108 GLY A C 1
ATOM 791 O O . GLY A 1 108 ? 0.664 -2.437 9.452 1.00 92.31 108 GLY A O 1
ATOM 792 N N . ILE A 1 109 ? 1.078 -0.861 10.983 1.00 88.75 109 ILE A N 1
ATOM 793 C CA . ILE A 1 109 ? 2.441 -1.348 11.262 1.00 88.75 109 ILE A CA 1
ATOM 794 C C . ILE A 1 109 ? 2.422 -2.800 11.758 1.00 88.75 109 ILE A C 1
ATOM 796 O O . ILE A 1 109 ? 3.234 -3.595 11.295 1.00 88.75 109 ILE A O 1
ATOM 800 N N . GLY A 1 110 ? 1.477 -3.166 12.630 1.00 87.19 110 GLY A N 1
ATOM 801 C CA . GLY A 1 110 ? 1.323 -4.555 13.080 1.00 87.19 110 GLY A CA 1
ATOM 802 C C . GLY A 1 110 ? 0.978 -5.507 11.930 1.00 87.19 110 GLY A C 1
ATOM 803 O O . GLY A 1 110 ? 1.613 -6.547 11.770 1.00 87.19 110 GLY A O 1
ATOM 804 N N . ASP A 1 111 ? 0.048 -5.101 11.060 1.00 89.50 111 ASP A N 1
ATOM 805 C CA . ASP A 1 111 ? -0.340 -5.874 9.876 1.00 89.50 111 ASP A CA 1
ATOM 806 C C . ASP A 1 111 ? 0.825 -6.040 8.886 1.00 89.50 111 ASP A C 1
ATOM 808 O O . ASP A 1 111 ? 0.919 -7.049 8.190 1.00 89.50 111 ASP A O 1
ATOM 812 N N . PHE A 1 112 ? 1.749 -5.074 8.834 1.00 91.62 112 PHE A N 1
ATOM 813 C CA . PHE A 1 112 ? 2.920 -5.129 7.959 1.00 91.62 112 PHE A CA 1
ATOM 814 C C . PHE A 1 112 ? 3.850 -6.279 8.320 1.00 91.62 112 PHE A C 1
ATOM 816 O O . PHE A 1 112 ? 4.347 -6.985 7.441 1.00 91.62 112 PHE A O 1
ATOM 823 N N . GLU A 1 113 ? 4.124 -6.444 9.611 1.00 88.94 113 GLU A N 1
ATOM 824 C CA . GLU A 1 113 ? 5.057 -7.458 10.087 1.00 88.94 113 GLU A CA 1
ATOM 825 C C . GLU A 1 113 ? 4.513 -8.865 9.836 1.00 88.94 113 GLU A C 1
ATOM 827 O O . GLU A 1 113 ? 5.250 -9.734 9.360 1.00 88.94 113 GLU A O 1
ATOM 832 N N . ASP A 1 114 ? 3.218 -9.078 10.073 1.00 88.44 114 ASP A N 1
ATOM 833 C CA . ASP A 1 114 ? 2.564 -10.347 9.757 1.00 88.44 114 ASP A CA 1
ATOM 834 C C . ASP A 1 114 ? 2.462 -10.585 8.246 1.00 88.44 114 ASP A C 1
ATOM 836 O O . ASP A 1 114 ? 2.812 -11.673 7.777 1.00 88.44 114 ASP A O 1
ATOM 840 N N . ALA A 1 115 ? 2.132 -9.560 7.453 1.00 90.44 115 ALA A N 1
ATOM 841 C CA . ALA A 1 115 ? 2.157 -9.646 5.994 1.00 90.44 115 ALA A CA 1
ATOM 842 C C . ALA A 1 115 ? 3.536 -10.068 5.468 1.00 90.44 115 ALA A C 1
ATOM 844 O O . ALA A 1 115 ? 3.640 -10.964 4.628 1.00 90.44 115 ALA A O 1
ATOM 845 N N . LEU A 1 116 ? 4.617 -9.480 5.989 1.00 90.00 116 LEU A N 1
ATOM 846 C CA . LEU A 1 116 ? 5.977 -9.854 5.605 1.00 90.00 116 LEU A CA 1
ATOM 847 C C . LEU A 1 116 ? 6.315 -11.299 5.951 1.00 90.00 116 LEU A C 1
ATOM 849 O O . LEU A 1 116 ? 7.023 -11.946 5.176 1.00 90.00 116 LEU A O 1
ATOM 853 N N . ARG A 1 117 ? 5.849 -11.813 7.094 1.00 88.50 117 ARG A N 1
ATOM 854 C CA . ARG A 1 117 ? 6.057 -13.220 7.466 1.00 88.50 117 ARG A CA 1
ATOM 855 C C . ARG A 1 117 ? 5.352 -14.153 6.492 1.00 88.50 117 ARG A C 1
ATOM 857 O O . ARG A 1 117 ? 5.981 -15.099 6.017 1.00 88.50 117 ARG A O 1
ATOM 864 N N . VAL A 1 118 ? 4.094 -13.862 6.156 1.00 88.81 118 VAL A N 1
ATOM 865 C CA . VAL A 1 118 ? 3.309 -14.650 5.193 1.00 88.81 118 VAL A CA 1
ATOM 866 C C . VAL A 1 118 ? 3.958 -14.612 3.809 1.00 88.81 118 VAL A C 1
ATOM 868 O O . VAL A 1 118 ? 4.202 -15.664 3.218 1.00 88.81 118 VAL A O 1
ATOM 871 N N . LEU A 1 119 ? 4.325 -13.424 3.319 1.00 86.94 119 LEU A N 1
ATOM 872 C CA . LEU A 1 119 ? 4.976 -13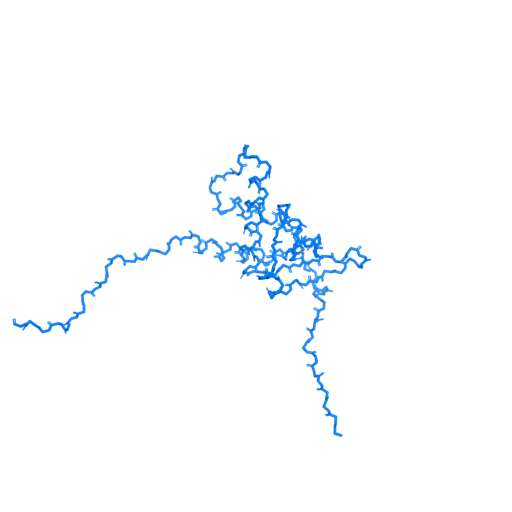.268 2.016 1.00 86.94 119 LEU A CA 1
ATOM 873 C C . LEU A 1 119 ? 6.344 -13.963 1.964 1.00 86.94 119 LEU A C 1
ATOM 875 O O . LEU A 1 119 ? 6.654 -14.616 0.971 1.00 86.94 119 LEU A O 1
ATOM 879 N N . ASN A 1 120 ? 7.145 -13.900 3.033 1.00 84.88 120 ASN A N 1
ATOM 880 C CA . ASN A 1 120 ? 8.410 -14.639 3.109 1.00 84.88 120 ASN A CA 1
ATOM 881 C C . ASN A 1 120 ? 8.208 -16.157 3.121 1.00 84.88 120 ASN A C 1
ATOM 883 O O . ASN A 1 120 ? 8.996 -16.886 2.520 1.00 84.88 120 ASN A O 1
ATOM 887 N N . ALA A 1 121 ? 7.180 -16.650 3.814 1.00 83.62 121 ALA A N 1
ATOM 888 C CA . ALA A 1 121 ? 6.856 -18.072 3.825 1.00 83.62 121 ALA A CA 1
ATOM 889 C C . ALA A 1 121 ? 6.411 -18.557 2.436 1.00 83.62 121 ALA A C 1
ATOM 891 O O . ALA A 1 121 ? 6.832 -19.630 2.013 1.00 83.62 121 ALA A O 1
ATOM 892 N N . ALA A 1 122 ? 5.633 -17.746 1.713 1.00 78.62 122 ALA A N 1
ATOM 893 C CA . ALA A 1 122 ? 5.197 -18.035 0.348 1.00 78.62 122 ALA A CA 1
ATOM 894 C C . ALA A 1 122 ? 6.332 -17.922 -0.690 1.00 78.62 122 ALA A C 1
ATOM 896 O O . ALA A 1 122 ? 6.338 -18.654 -1.676 1.00 78.62 122 ALA A O 1
ATOM 897 N N . ALA A 1 123 ? 7.304 -17.031 -0.470 1.00 69.44 123 ALA A N 1
ATOM 898 C CA . ALA A 1 123 ? 8.458 -16.852 -1.352 1.00 69.44 123 ALA A CA 1
ATOM 899 C C . ALA A 1 123 ? 9.496 -17.983 -1.238 1.00 69.44 123 ALA A C 1
ATOM 901 O O . ALA A 1 123 ? 10.312 -18.164 -2.145 1.00 69.44 123 ALA A O 1
ATOM 902 N N . LYS A 1 124 ? 9.484 -18.761 -0.147 1.00 66.56 124 LYS A N 1
ATOM 903 C CA . LYS A 1 124 ? 10.292 -19.981 -0.058 1.00 66.56 124 LYS A CA 1
ATOM 904 C C . LYS A 1 124 ? 9.679 -21.026 -0.991 1.00 66.56 124 LYS A C 1
ATOM 906 O O . LYS A 1 124 ? 8.507 -21.358 -0.805 1.00 66.56 124 LYS A O 1
ATOM 911 N N . PRO A 1 125 ? 10.432 -21.580 -1.961 1.00 52.00 125 PRO A N 1
ATOM 912 C CA . PRO A 1 125 ? 9.918 -22.673 -2.767 1.00 52.00 125 PRO A CA 1
ATOM 913 C C . PRO A 1 125 ? 9.490 -23.784 -1.813 1.00 52.00 125 PRO A C 1
ATOM 915 O O . PRO A 1 125 ? 10.293 -24.257 -1.005 1.00 52.00 125 PRO A O 1
ATOM 918 N N . HIS A 1 126 ? 8.215 -24.174 -1.873 1.00 45.97 126 HIS A N 1
ATOM 919 C CA . HIS A 1 126 ? 7.816 -25.457 -1.322 1.00 45.97 126 HIS A CA 1
ATOM 920 C C . HIS A 1 126 ? 8.738 -26.483 -1.969 1.00 45.97 126 HIS A C 1
ATOM 922 O O . HIS A 1 126 ? 8.729 -26.643 -3.190 1.00 45.97 126 HIS A O 1
ATOM 928 N N . ALA A 1 127 ? 9.579 -27.124 -1.160 1.00 45.69 127 ALA A N 1
ATOM 929 C CA . ALA A 1 127 ? 10.269 -28.326 -1.572 1.00 45.69 127 ALA A CA 1
ATOM 930 C C . ALA A 1 127 ? 9.172 -29.361 -1.840 1.00 45.69 127 ALA A C 1
ATOM 932 O O . ALA A 1 127 ? 8.721 -30.060 -0.938 1.00 45.69 127 ALA A O 1
ATOM 933 N N . VAL A 1 128 ? 8.663 -29.375 -3.071 1.00 48.50 128 VAL A N 1
ATOM 934 C CA . VAL A 1 128 ? 7.903 -30.500 -3.591 1.00 48.50 128 VAL A CA 1
ATOM 935 C C . VAL A 1 128 ? 8.892 -31.650 -3.555 1.00 48.50 128 VAL A C 1
ATOM 937 O O . VAL A 1 128 ? 9.865 -31.647 -4.307 1.00 48.50 128 VAL A O 1
ATOM 940 N N . ASP A 1 129 ? 8.703 -32.566 -2.610 1.00 46.91 129 ASP A N 1
ATOM 941 C CA . ASP A 1 129 ? 9.454 -33.812 -2.566 1.00 46.91 129 ASP A CA 1
ATOM 942 C C . ASP A 1 129 ? 9.265 -34.504 -3.931 1.00 46.91 129 ASP A C 1
ATOM 944 O O . ASP A 1 129 ? 8.127 -34.800 -4.307 1.00 46.91 129 ASP A O 1
ATOM 948 N N . PRO A 1 130 ? 10.326 -34.696 -4.737 1.00 53.78 130 PRO A N 1
ATOM 949 C CA . PRO A 1 130 ? 10.192 -35.241 -6.083 1.00 53.78 130 PRO A CA 1
ATOM 950 C C . PRO A 1 130 ? 9.915 -36.752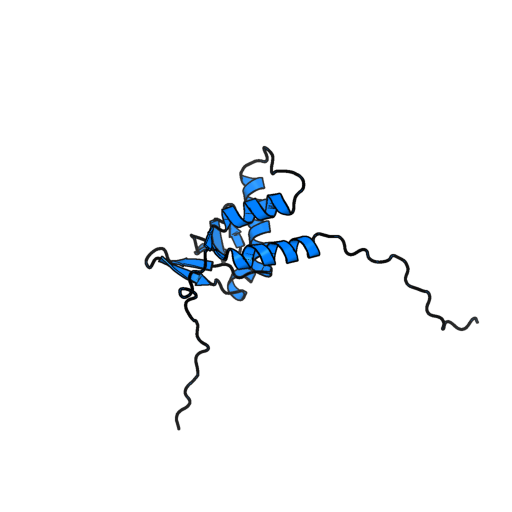 -6.089 1.00 53.78 130 PRO A C 1
ATOM 952 O O . PRO A 1 130 ? 9.929 -37.357 -7.160 1.00 53.78 130 PRO A O 1
ATOM 955 N N . ASN A 1 131 ? 9.678 -37.383 -4.933 1.00 53.78 131 ASN A N 1
ATOM 956 C CA . ASN A 1 131 ? 9.485 -38.820 -4.837 1.00 53.78 131 ASN A CA 1
ATOM 957 C C . ASN A 1 131 ? 8.035 -39.179 -4.458 1.00 53.78 131 ASN A C 1
ATOM 959 O O . ASN A 1 131 ? 7.723 -39.387 -3.279 1.00 53.78 131 ASN A O 1
ATOM 963 N N . PRO A 1 132 ? 7.115 -39.313 -5.433 1.00 58.28 132 PRO A N 1
ATOM 964 C CA . PRO A 1 132 ? 5.866 -40.007 -5.178 1.00 58.28 132 PRO A CA 1
ATOM 965 C C . PRO A 1 132 ? 6.213 -41.464 -4.855 1.00 58.28 132 PRO A C 1
ATOM 967 O O . PRO A 1 132 ? 6.614 -42.228 -5.732 1.00 58.28 132 PRO A O 1
ATOM 970 N N . ARG A 1 133 ? 6.089 -41.854 -3.580 1.00 61.97 133 ARG A N 1
ATOM 971 C CA . ARG A 1 133 ? 6.237 -43.257 -3.168 1.00 61.97 133 ARG A CA 1
ATOM 972 C C . ARG A 1 133 ? 5.371 -44.127 -4.094 1.00 61.97 133 ARG A C 1
ATOM 974 O O . ARG A 1 133 ? 4.182 -43.820 -4.236 1.00 61.97 133 ARG A O 1
ATOM 981 N N . PRO A 1 134 ? 5.910 -45.191 -4.713 1.00 60.78 134 PRO A N 1
ATOM 982 C CA . PRO A 1 134 ? 5.095 -46.095 -5.509 1.00 60.78 134 PRO A CA 1
ATOM 983 C C . PRO A 1 134 ? 3.999 -46.694 -4.620 1.00 60.78 134 PRO A C 1
ATOM 985 O O . PRO A 1 134 ? 4.264 -47.150 -3.505 1.00 60.78 134 PRO A O 1
ATOM 988 N N . ARG A 1 135 ? 2.750 -46.633 -5.095 1.00 64.25 135 ARG A N 1
ATOM 989 C CA . ARG A 1 135 ? 1.604 -47.239 -4.409 1.00 64.25 135 ARG A CA 1
ATOM 990 C C . ARG A 1 135 ? 1.819 -48.763 -4.355 1.00 64.25 135 ARG A C 1
ATOM 992 O O . ARG A 1 135 ? 2.112 -49.332 -5.402 1.00 64.25 135 ARG A O 1
ATOM 999 N N . PRO A 1 136 ? 1.668 -49.431 -3.196 1.00 63.97 136 PRO A N 1
ATOM 1000 C CA . PRO A 1 136 ? 1.951 -50.866 -3.059 1.00 63.97 136 PRO A CA 1
ATOM 1001 C C . PRO A 1 136 ? 1.003 -51.840 -3.785 1.00 63.97 136 PRO A C 1
ATOM 1003 O O . PRO A 1 136 ? 1.078 -53.029 -3.504 1.00 63.97 136 PRO A O 1
ATOM 1006 N N . ASP A 1 137 ? 0.116 -51.388 -4.677 1.00 61.66 137 ASP A N 1
ATOM 1007 C CA . ASP A 1 137 ? -1.066 -52.173 -5.076 1.00 61.66 137 ASP A CA 1
ATOM 1008 C C . ASP A 1 137 ? -1.264 -52.300 -6.595 1.00 61.66 137 ASP A C 1
ATOM 1010 O O . ASP A 1 137 ? -2.382 -52.254 -7.097 1.00 61.66 137 ASP A O 1
ATOM 1014 N N . GLU A 1 138 ? -0.180 -52.448 -7.362 1.00 60.06 138 GLU A N 1
ATOM 1015 C CA . GLU A 1 138 ? -0.306 -52.837 -8.772 1.00 60.06 138 GLU A CA 1
ATOM 1016 C C . GLU A 1 138 ? -0.072 -54.354 -8.909 1.00 60.06 138 GLU A C 1
ATOM 1018 O O . GLU A 1 138 ? 1.051 -54.824 -8.682 1.00 60.06 138 GLU A O 1
ATOM 1023 N N . PRO A 1 139 ? -1.110 -55.158 -9.219 1.00 57.84 139 PRO A N 1
ATOM 1024 C CA . PRO A 1 139 ? -0.944 -56.587 -9.433 1.00 57.84 139 PRO A CA 1
ATOM 1025 C C . PRO A 1 139 ? -0.159 -56.815 -10.727 1.00 57.84 139 PRO A C 1
ATOM 1027 O O . PRO A 1 139 ? -0.548 -56.351 -11.799 1.00 57.84 139 PRO A O 1
ATOM 1030 N N . LYS A 1 140 ? 0.958 -57.543 -10.623 1.00 52.12 140 LYS A N 1
ATOM 1031 C CA . LYS A 1 140 ? 1.698 -58.025 -11.793 1.00 52.12 140 LYS A CA 1
ATOM 1032 C C . LYS A 1 140 ? 0.809 -58.987 -12.584 1.00 52.12 140 LYS A C 1
ATOM 1034 O O . LYS A 1 140 ? 0.364 -59.991 -12.028 1.00 52.12 140 LYS A O 1
ATOM 1039 N N . ALA A 1 141 ? 0.566 -58.642 -13.846 1.00 60.84 141 ALA A N 1
ATOM 1040 C CA . ALA A 1 141 ? 0.060 -59.560 -14.863 1.00 60.84 141 ALA A CA 1
ATOM 1041 C C . ALA A 1 141 ? 1.077 -60.673 -15.161 1.00 60.84 141 ALA A C 1
ATOM 1043 O O . ALA A 1 141 ? 2.297 -60.416 -15.003 1.00 60.84 141 ALA A O 1
#

Radius of gyration: 20.88 Å; chains: 1; bounding box: 63×76×34 Å

pLDDT: mean 77.76, std 17.74, range [36.12, 94.0]